Protein AF-A0A4R5B3C7-F1 (afdb_monomer_lite)

Foldseek 3Di:
DDPCPPPPPDQVVLQVVLCVVQPQKRWGADPVVRWIWIDRPPDIDIDNDSVRVSVVSVVVVVVVVVVVVVVVVVVVVVVVPPPPPPPPPPDDDDDDDDDDDDDDDDPPDDDDDDDDDDPDDDDDDDDDPDDD

Radius of gyration: 28.3 Å; chains: 1; bounding box: 86×34×62 Å

Secondary structure (DSSP, 8-state):
--TT-S----HHHHHHHHHHHSTTEEEEE-TTT--EEEEETTEEEEESSHHHHHHHHHHHHHHHHHHHHHHHHHHHHHHTTS--------------------------------------------------

pLDDT: mean 71.9, std 21.06, range [33.03, 97.88]

Sequence (132 aa):
MTPWAAADLDPERVAAGLARRFPGCCVWRGEYTGSWWALARDRLVEAPDPAALGRLLDELTRRDHAGRYSRAALQNRAAGRATPTPPRASRPAVHSRPPARRPPAGVRRLERRPRGGWLRRLLGSFVVVEEL

Organism: NCBI:txid705336

Structure (mmCIF, N/CA/C/O backbone):
data_AF-A0A4R5B3C7-F1
#
_entry.id   AF-A0A4R5B3C7-F1
#
loop_
_atom_site.group_PDB
_atom_site.id
_atom_site.type_symbol
_atom_site.label_atom_id
_atom_site.label_alt_id
_atom_site.label_comp_id
_atom_site.label_asym_id
_atom_site.label_entity_id
_atom_site.label_seq_id
_atom_site.pdbx_PDB_ins_code
_atom_site.Cartn_x
_atom_site.Cartn_y
_atom_site.Cartn_z
_atom_site.occupancy
_atom_site.B_iso_or_equiv
_atom_site.auth_seq_id
_atom_site.auth_comp_id
_atom_site.auth_asym_id
_atom_site.auth_atom_id
_atom_site.pdbx_PDB_model_num
ATOM 1 N N . MET A 1 1 ? 25.463 -14.243 -17.358 1.00 43.09 1 MET A N 1
ATOM 2 C CA . MET A 1 1 ? 24.423 -13.953 -16.346 1.00 43.09 1 MET A CA 1
ATOM 3 C C . MET A 1 1 ? 23.328 -13.166 -17.039 1.00 43.09 1 MET A C 1
ATOM 5 O O . MET A 1 1 ? 23.608 -12.083 -17.529 1.00 43.09 1 MET A O 1
ATOM 9 N N . THR A 1 2 ? 22.141 -13.740 -17.208 1.00 43.16 2 THR A N 1
ATOM 10 C CA . THR A 1 2 ? 21.043 -13.144 -17.984 1.00 43.16 2 THR A CA 1
ATOM 11 C C . THR A 1 2 ? 20.182 -12.232 -17.091 1.00 43.16 2 THR A C 1
ATOM 13 O O . THR A 1 2 ? 19.591 -12.729 -16.136 1.00 43.16 2 THR A O 1
ATOM 16 N N . PRO A 1 3 ? 20.097 -10.913 -17.361 1.00 43.84 3 PRO A N 1
ATOM 17 C CA . PRO A 1 3 ? 19.488 -9.928 -16.453 1.00 43.84 3 PRO A CA 1
ATOM 18 C C . PRO A 1 3 ? 17.948 -9.816 -16.534 1.00 43.84 3 PRO A C 1
ATOM 20 O O . PRO A 1 3 ? 17.380 -8.874 -15.998 1.00 43.84 3 PRO A O 1
ATOM 23 N N . TRP A 1 4 ? 17.248 -10.757 -17.177 1.00 37.22 4 TRP A N 1
ATOM 24 C CA . TRP A 1 4 ? 15.802 -10.672 -17.465 1.00 37.22 4 TRP A CA 1
ATOM 25 C C . TRP A 1 4 ? 14.917 -11.600 -16.611 1.00 37.22 4 TRP A C 1
ATOM 27 O O . TRP A 1 4 ? 13.737 -11.775 -16.896 1.00 37.22 4 TRP A O 1
ATOM 37 N N . ALA A 1 5 ? 15.461 -12.193 -15.544 1.00 43.59 5 ALA A N 1
ATOM 38 C CA . ALA A 1 5 ? 14.711 -13.096 -14.664 1.00 43.59 5 ALA A CA 1
ATOM 39 C C . ALA A 1 5 ? 13.839 -12.384 -13.606 1.00 43.59 5 ALA A C 1
ATOM 41 O O . ALA A 1 5 ? 13.092 -13.046 -12.884 1.00 43.59 5 ALA A O 1
ATOM 42 N N . ALA A 1 6 ? 13.889 -11.052 -13.511 1.00 49.12 6 ALA A N 1
ATOM 43 C CA . ALA A 1 6 ? 12.890 -10.289 -12.771 1.00 49.12 6 ALA A CA 1
ATOM 44 C C . ALA A 1 6 ? 11.656 -10.159 -13.667 1.00 49.12 6 ALA A C 1
ATOM 46 O O . ALA A 1 6 ? 11.517 -9.187 -14.401 1.00 49.12 6 ALA A O 1
ATOM 47 N N . ALA A 1 7 ? 10.832 -11.208 -13.676 1.00 52.06 7 ALA A N 1
ATOM 48 C CA . ALA A 1 7 ? 9.586 -11.262 -14.421 1.00 52.06 7 ALA A CA 1
ATOM 49 C C . ALA A 1 7 ? 8.851 -9.920 -14.328 1.00 52.06 7 ALA A C 1
ATOM 51 O O . ALA A 1 7 ? 8.616 -9.413 -13.228 1.00 52.06 7 ALA A O 1
ATOM 52 N N . ASP A 1 8 ? 8.523 -9.384 -15.500 1.00 61.00 8 ASP A N 1
ATOM 53 C CA . ASP A 1 8 ? 7.706 -8.200 -15.733 1.00 61.00 8 ASP A CA 1
ATOM 54 C C . ASP A 1 8 ? 6.306 -8.468 -15.154 1.00 61.00 8 ASP A C 1
ATOM 56 O O . ASP A 1 8 ? 5.369 -8.909 -15.821 1.00 61.00 8 ASP A O 1
ATOM 60 N N . LEU A 1 9 ? 6.206 -8.385 -13.829 1.00 70.75 9 LEU A N 1
ATOM 61 C CA . LEU A 1 9 ? 4.975 -8.597 -13.098 1.00 70.75 9 LEU A CA 1
ATOM 62 C C . LEU A 1 9 ? 4.084 -7.411 -13.422 1.00 70.75 9 LEU A C 1
ATOM 64 O O . LEU A 1 9 ? 4.335 -6.304 -12.949 1.00 70.75 9 LEU A O 1
ATOM 68 N N . ASP A 1 10 ? 3.053 -7.681 -14.221 1.00 88.94 10 ASP A N 1
ATOM 69 C CA . ASP A 1 10 ? 1.985 -6.740 -14.542 1.00 88.94 10 ASP A CA 1
ATOM 70 C C . ASP A 1 10 ? 1.585 -5.957 -13.273 1.00 88.94 10 ASP A C 1
ATOM 72 O O . ASP A 1 10 ? 1.054 -6.559 -12.322 1.00 88.94 10 ASP A O 1
ATOM 76 N N . PRO A 1 11 ? 1.870 -4.640 -13.221 1.00 90.56 11 PRO A N 1
ATOM 77 C CA . PRO A 1 11 ? 1.625 -3.829 -12.040 1.00 90.56 11 PRO A CA 1
ATOM 78 C C . PRO A 1 11 ? 0.170 -3.900 -11.578 1.00 90.56 11 PRO A C 1
ATOM 80 O O . PRO A 1 11 ? -0.096 -3.939 -10.378 1.00 90.56 11 PRO A O 1
ATOM 83 N N . GLU A 1 12 ? -0.774 -4.023 -12.508 1.00 92.06 12 GLU A N 1
ATOM 84 C CA . GLU A 1 12 ? -2.194 -4.127 -12.182 1.00 92.06 12 GLU A CA 1
ATOM 85 C C . GLU A 1 12 ? -2.516 -5.444 -11.466 1.00 92.06 12 GLU A C 1
ATOM 87 O O . GLU A 1 12 ? -3.286 -5.476 -10.500 1.00 92.06 12 GLU A O 1
ATOM 92 N N . ARG A 1 13 ? -1.874 -6.553 -11.856 1.00 94.12 13 ARG A N 1
ATOM 93 C CA . ARG A 1 13 ? -2.036 -7.843 -11.160 1.00 94.12 13 ARG A CA 1
ATOM 94 C C . ARG A 1 13 ? -1.486 -7.799 -9.746 1.00 94.12 13 ARG A C 1
ATOM 96 O O . ARG A 1 13 ? -2.112 -8.352 -8.834 1.00 94.12 13 ARG A O 1
ATOM 103 N N . VAL A 1 14 ? -0.332 -7.167 -9.562 1.00 94.62 14 VAL A N 1
ATOM 104 C CA . VAL A 1 14 ? 0.300 -7.021 -8.247 1.00 94.62 14 VAL A CA 1
ATOM 105 C C . VAL A 1 14 ? -0.528 -6.096 -7.356 1.00 94.62 14 VAL A C 1
ATOM 107 O O . VAL A 1 14 ? -0.837 -6.469 -6.222 1.00 94.62 14 VAL A O 1
ATOM 110 N N . ALA A 1 15 ? -0.978 -4.954 -7.884 1.00 94.94 15 ALA A N 1
ATOM 111 C CA . ALA A 1 15 ? -1.872 -4.030 -7.194 1.00 94.94 15 ALA A CA 1
ATOM 112 C C . ALA A 1 15 ? -3.165 -4.731 -6.757 1.00 94.94 15 ALA A C 1
ATOM 114 O O . ALA A 1 15 ? -3.545 -4.667 -5.588 1.00 94.94 15 ALA A O 1
ATOM 115 N N . ALA A 1 16 ? -3.796 -5.493 -7.655 1.00 94.00 16 ALA A N 1
ATOM 116 C CA . ALA A 1 16 ? -4.986 -6.275 -7.338 1.00 94.00 16 ALA A CA 1
ATOM 117 C C . ALA A 1 16 ? -4.711 -7.361 -6.281 1.00 94.00 16 ALA A C 1
ATOM 119 O O . ALA A 1 16 ? -5.565 -7.635 -5.437 1.00 94.00 16 ALA A O 1
ATOM 120 N N . GLY A 1 17 ? -3.530 -7.987 -6.301 1.00 95.69 17 GLY A N 1
ATOM 121 C CA . GLY A 1 17 ? -3.094 -8.931 -5.268 1.00 95.69 17 GLY A CA 1
ATOM 122 C C . GLY A 1 17 ? -2.999 -8.287 -3.888 1.00 95.69 17 GLY A C 1
ATOM 123 O O . GLY A 1 17 ? -3.549 -8.817 -2.920 1.00 95.69 17 GLY A O 1
ATOM 124 N N . LEU A 1 18 ? -2.369 -7.116 -3.812 1.00 94.62 18 LEU A N 1
ATOM 125 C CA . LEU A 1 18 ? -2.262 -6.341 -2.580 1.00 94.62 18 LEU A CA 1
ATOM 126 C C . LEU A 1 18 ? -3.631 -5.843 -2.101 1.00 94.62 18 LEU A C 1
ATOM 128 O O . LEU A 1 18 ? -3.960 -6.028 -0.934 1.00 94.62 18 LEU A O 1
ATOM 132 N N . ALA A 1 19 ? -4.474 -5.314 -2.988 1.00 94.38 19 ALA A N 1
ATOM 133 C CA . ALA A 1 19 ? -5.819 -4.854 -2.639 1.00 94.38 19 ALA A CA 1
ATOM 134 C C . ALA A 1 19 ? -6.727 -5.991 -2.128 1.00 94.38 19 ALA A C 1
ATOM 136 O O . ALA A 1 19 ? -7.555 -5.777 -1.243 1.00 94.38 19 ALA A O 1
ATOM 137 N N . ARG A 1 20 ? -6.554 -7.225 -2.632 1.00 95.06 20 ARG A N 1
ATOM 138 C CA . ARG A 1 20 ? -7.241 -8.412 -2.087 1.00 95.06 20 ARG A CA 1
ATOM 139 C C . ARG A 1 20 ? -6.750 -8.774 -0.687 1.00 95.06 20 ARG A C 1
ATOM 141 O O . ARG A 1 20 ? -7.560 -9.161 0.151 1.00 95.06 20 ARG A O 1
ATOM 148 N N . ARG A 1 21 ? -5.441 -8.668 -0.436 1.00 95.25 21 ARG A N 1
ATOM 149 C CA . ARG A 1 21 ? -4.842 -8.948 0.878 1.00 95.25 21 ARG A CA 1
ATOM 150 C C . ARG A 1 21 ? -5.189 -7.880 1.917 1.00 95.25 21 ARG A C 1
ATOM 152 O O . ARG A 1 21 ? -5.360 -8.216 3.085 1.00 95.25 21 ARG A O 1
ATOM 159 N N . PHE A 1 22 ? -5.323 -6.627 1.490 1.00 94.50 22 PHE A N 1
ATOM 160 C CA . PHE A 1 22 ? -5.626 -5.479 2.340 1.00 94.50 22 PHE A CA 1
ATOM 161 C C . PHE A 1 22 ? -6.937 -4.808 1.901 1.00 94.50 22 PHE A C 1
ATOM 163 O O . PHE A 1 22 ? -6.916 -3.787 1.205 1.00 94.50 22 PHE A O 1
ATOM 170 N N . PRO A 1 23 ? -8.100 -5.360 2.298 1.00 91.44 23 PRO A N 1
ATOM 171 C CA . PRO A 1 23 ? -9.393 -4.806 1.924 1.00 91.44 23 PRO A CA 1
ATOM 172 C C . PRO A 1 23 ? -9.545 -3.344 2.355 1.00 91.44 23 PRO A C 1
ATOM 174 O O . PRO A 1 23 ? -9.213 -2.974 3.481 1.00 91.44 23 PRO A O 1
ATOM 177 N N . GLY A 1 24 ? -10.094 -2.516 1.465 1.00 90.25 24 GLY A N 1
ATOM 178 C CA . GLY A 1 24 ? -10.294 -1.085 1.717 1.00 90.25 24 GLY A CA 1
ATOM 179 C C . GLY A 1 24 ? -9.063 -0.214 1.452 1.00 90.25 24 GLY A C 1
ATOM 180 O O . GLY A 1 24 ? -9.111 0.979 1.745 1.00 90.25 24 GLY A O 1
ATOM 181 N N . CYS A 1 25 ? -7.994 -0.787 0.893 1.00 93.75 25 CYS A N 1
ATOM 182 C CA . CYS A 1 25 ? -6.858 -0.034 0.374 1.00 93.75 25 CYS A CA 1
ATOM 183 C C . CYS A 1 25 ? -6.973 0.129 -1.148 1.00 93.75 25 CYS A C 1
ATOM 185 O O . CYS A 1 25 ? -7.330 -0.818 -1.852 1.00 93.75 25 CYS A O 1
ATOM 187 N N . CYS A 1 26 ? -6.622 1.309 -1.656 1.00 95.25 26 CYS A N 1
ATOM 188 C CA . CYS A 1 26 ? -6.375 1.530 -3.081 1.00 95.25 26 CYS A CA 1
ATOM 189 C C . CYS A 1 26 ? -4.870 1.439 -3.319 1.00 95.25 26 CYS A C 1
ATOM 191 O O . CYS A 1 26 ? -4.128 2.142 -2.643 1.00 95.25 26 CYS A O 1
ATOM 193 N N . VAL A 1 27 ? -4.424 0.591 -4.246 1.00 96.62 27 VAL A N 1
ATOM 194 C CA . VAL A 1 27 ? -3.001 0.333 -4.519 1.00 96.62 27 VAL A CA 1
ATOM 195 C C . VAL A 1 27 ? -2.716 0.617 -5.988 1.00 96.62 27 VAL A C 1
ATOM 197 O O . VAL A 1 27 ? -3.518 0.226 -6.833 1.00 96.62 27 VAL A O 1
ATOM 200 N N . TRP A 1 28 ? -1.598 1.275 -6.293 1.00 96.75 28 TRP A N 1
ATOM 201 C CA . TRP A 1 28 ? -1.163 1.545 -7.666 1.00 96.75 28 TRP A CA 1
ATOM 202 C C . TRP A 1 28 ? 0.362 1.680 -7.757 1.00 96.75 28 TRP A C 1
ATOM 204 O O . TRP A 1 28 ? 1.044 1.875 -6.749 1.00 96.75 28 TRP A O 1
ATOM 214 N N . ARG A 1 29 ? 0.898 1.589 -8.978 1.00 96.12 29 ARG A N 1
ATOM 215 C CA . ARG A 1 29 ? 2.295 1.918 -9.284 1.00 96.12 29 ARG A CA 1
ATOM 216 C C . ARG A 1 29 ? 2.346 3.316 -9.897 1.00 96.12 29 ARG A C 1
ATOM 218 O O . ARG A 1 29 ? 1.598 3.607 -10.825 1.00 96.12 29 ARG A O 1
ATOM 225 N N . GLY A 1 30 ? 3.199 4.188 -9.373 1.00 95.31 30 GLY A N 1
ATOM 226 C CA . GLY A 1 30 ? 3.455 5.496 -9.966 1.00 95.31 30 GLY A CA 1
ATOM 227 C C . GLY A 1 30 ? 4.283 5.328 -11.234 1.00 95.31 30 GLY A C 1
ATOM 228 O O . GLY A 1 30 ? 5.412 4.857 -11.162 1.00 95.31 30 GLY A O 1
ATOM 229 N N . GLU A 1 31 ? 3.744 5.707 -12.391 1.00 91.06 31 GLU A N 1
ATOM 230 C CA . GLU A 1 31 ? 4.458 5.566 -13.670 1.00 91.06 31 GLU A CA 1
ATOM 231 C C . GLU A 1 31 ? 5.729 6.422 -13.716 1.00 91.06 31 GLU A C 1
ATOM 233 O O . GLU A 1 31 ? 6.769 5.960 -14.171 1.00 91.06 31 GLU A O 1
ATOM 238 N N . TYR A 1 32 ? 5.656 7.649 -13.188 1.00 91.06 32 TYR A N 1
ATOM 239 C CA . TYR A 1 32 ? 6.782 8.582 -13.178 1.00 91.06 32 TYR A CA 1
ATOM 240 C C . TYR A 1 32 ? 7.820 8.261 -12.095 1.00 91.06 32 TYR A C 1
ATOM 242 O O . TYR A 1 32 ? 9.018 8.337 -12.346 1.00 91.06 32 TYR A O 1
ATOM 250 N N . THR A 1 33 ? 7.378 7.896 -10.886 1.00 92.50 33 THR A N 1
ATOM 251 C CA . THR A 1 33 ? 8.296 7.630 -9.764 1.00 92.50 33 THR A CA 1
ATOM 252 C C . THR A 1 33 ? 8.805 6.192 -9.745 1.00 92.50 33 THR A C 1
ATOM 254 O O . THR A 1 33 ? 9.789 5.891 -9.080 1.00 92.50 33 THR A O 1
ATOM 257 N N . GLY A 1 34 ? 8.123 5.271 -10.428 1.00 92.62 34 GLY A N 1
ATOM 258 C CA . GLY A 1 34 ? 8.376 3.833 -10.349 1.00 92.62 34 GLY A CA 1
ATOM 259 C C . GLY A 1 34 ? 7.936 3.187 -9.029 1.00 92.62 34 GLY A C 1
ATOM 260 O O . GLY A 1 34 ? 7.838 1.958 -8.977 1.00 92.62 34 GLY A O 1
ATOM 261 N N . SER A 1 35 ? 7.636 3.990 -8.004 1.00 95.25 35 SER A N 1
ATOM 262 C CA . SER A 1 35 ? 7.247 3.555 -6.664 1.00 95.25 35 SER A CA 1
ATOM 263 C C . SER A 1 35 ? 5.853 2.939 -6.616 1.00 95.25 35 SER A C 1
ATOM 265 O O . SER A 1 35 ? 4.964 3.230 -7.419 1.00 95.25 35 SER A O 1
ATOM 267 N N . TRP A 1 36 ? 5.644 2.123 -5.595 1.00 97.06 36 TRP A N 1
ATOM 268 C CA . TRP A 1 36 ? 4.359 1.572 -5.208 1.00 97.06 36 TRP A CA 1
ATOM 269 C C . TRP A 1 36 ? 3.691 2.450 -4.169 1.00 97.06 36 TRP A C 1
ATOM 271 O O . TRP A 1 36 ? 4.300 2.824 -3.172 1.00 97.06 36 TRP A O 1
ATOM 281 N N . TRP A 1 37 ? 2.413 2.720 -4.379 1.00 97.88 37 TRP A N 1
ATOM 282 C CA . TRP A 1 37 ? 1.622 3.577 -3.519 1.00 97.88 37 TRP A CA 1
ATOM 283 C C . TRP A 1 37 ? 0.389 2.842 -3.024 1.00 97.88 37 TRP A C 1
ATOM 285 O O . TRP A 1 37 ? -0.214 2.044 -3.749 1.00 97.88 37 TRP A O 1
ATOM 295 N N . ALA A 1 38 ? -0.013 3.139 -1.793 1.00 97.75 38 ALA A N 1
ATOM 296 C CA . ALA A 1 38 ? -1.317 2.746 -1.300 1.00 97.75 38 ALA A CA 1
ATOM 297 C C . ALA A 1 38 ? -1.968 3.844 -0.468 1.00 97.75 38 ALA A C 1
ATOM 299 O O . ALA A 1 38 ? -1.346 4.437 0.411 1.00 97.75 38 ALA A O 1
ATOM 300 N N . LEU A 1 39 ? -3.258 4.050 -0.709 1.00 96.81 39 LEU A N 1
ATOM 301 C CA . LEU A 1 39 ? -4.128 4.813 0.170 1.00 96.81 39 LEU A CA 1
ATOM 302 C C . LEU A 1 39 ? -4.899 3.825 1.044 1.00 96.81 39 LEU A C 1
ATOM 304 O O . LEU A 1 39 ? -5.784 3.112 0.564 1.00 96.81 39 LEU A O 1
ATOM 308 N N . ALA A 1 40 ? -4.551 3.780 2.326 1.00 93.62 40 ALA A N 1
ATOM 309 C CA . ALA A 1 40 ? -5.195 2.956 3.337 1.00 93.62 40 ALA A CA 1
ATOM 310 C C . ALA A 1 40 ? -5.860 3.874 4.366 1.00 93.62 40 ALA A C 1
ATOM 312 O O . ALA A 1 40 ? -5.186 4.494 5.189 1.00 93.62 40 ALA A O 1
ATOM 313 N N . ARG A 1 41 ? -7.197 3.954 4.327 1.00 86.75 41 ARG A N 1
ATOM 314 C CA . ARG A 1 41 ? -7.989 4.912 5.122 1.00 86.75 41 ARG A CA 1
ATOM 315 C C . ARG A 1 41 ? -7.578 6.369 4.868 1.00 86.75 41 ARG A C 1
ATOM 317 O O . ARG A 1 41 ? -7.872 6.902 3.809 1.00 86.75 41 ARG A O 1
ATOM 324 N N . ASP A 1 42 ? -6.941 6.993 5.854 1.00 88.56 42 ASP A N 1
ATOM 325 C CA . ASP A 1 42 ? -6.467 8.373 5.909 1.00 88.56 42 ASP A CA 1
ATOM 326 C C . ASP A 1 42 ? -4.954 8.479 5.665 1.00 88.56 42 ASP A C 1
ATOM 328 O O . ASP A 1 42 ? -4.375 9.547 5.844 1.00 88.56 42 ASP A O 1
ATOM 332 N N . ARG A 1 43 ? -4.290 7.372 5.300 1.00 92.19 43 ARG A N 1
ATOM 333 C CA . ARG A 1 43 ? -2.833 7.312 5.159 1.00 92.19 43 ARG A CA 1
ATOM 334 C C . ARG A 1 43 ? -2.426 6.928 3.750 1.00 92.19 43 ARG A C 1
ATOM 336 O O . ARG A 1 43 ? -2.812 5.873 3.248 1.00 92.19 43 ARG A O 1
ATOM 343 N N . LEU A 1 44 ? -1.616 7.793 3.152 1.00 96.44 44 LEU A N 1
ATOM 344 C CA . LEU A 1 44 ? -0.878 7.519 1.932 1.00 96.44 44 LEU A CA 1
ATOM 345 C C . LEU A 1 44 ? 0.486 6.946 2.314 1.00 96.44 44 LEU A C 1
ATOM 347 O O . LEU A 1 44 ? 1.190 7.529 3.138 1.00 96.44 44 LEU A O 1
ATOM 351 N N . VAL A 1 45 ? 0.835 5.801 1.741 1.00 96.44 45 VAL A N 1
ATOM 352 C CA . VAL A 1 45 ? 2.143 5.169 1.918 1.00 96.44 45 VAL A CA 1
ATOM 353 C C . VAL A 1 45 ? 2.789 4.926 0.566 1.00 96.44 45 VAL A C 1
ATOM 355 O O . VAL A 1 45 ? 2.114 4.529 -0.384 1.00 96.44 45 VAL A O 1
ATOM 358 N N . GLU A 1 46 ? 4.094 5.152 0.511 1.00 97.25 46 GLU A N 1
ATOM 359 C CA . GLU A 1 46 ? 4.953 4.900 -0.641 1.00 97.25 46 GLU A CA 1
ATOM 360 C C . GLU A 1 46 ? 5.979 3.822 -0.283 1.00 97.25 46 GLU A C 1
ATOM 362 O O . GLU A 1 46 ? 6.451 3.751 0.854 1.00 97.25 46 GLU A O 1
ATOM 367 N N . ALA A 1 47 ? 6.331 2.976 -1.246 1.00 96.88 47 ALA A N 1
ATOM 368 C CA . ALA A 1 47 ? 7.403 2.004 -1.118 1.00 96.88 47 ALA A CA 1
ATOM 369 C C . ALA A 1 47 ? 8.095 1.757 -2.469 1.00 96.88 47 ALA A C 1
ATOM 371 O O . ALA A 1 47 ? 7.449 1.847 -3.513 1.00 96.88 47 ALA A O 1
ATOM 372 N N . PRO A 1 48 ? 9.382 1.373 -2.479 1.00 94.25 48 PRO A N 1
ATOM 373 C CA . PRO A 1 48 ? 10.104 1.096 -3.722 1.00 94.25 48 PRO A CA 1
ATOM 374 C C . PRO A 1 48 ? 9.628 -0.187 -4.423 1.00 94.25 48 PRO A C 1
ATOM 376 O O . PRO A 1 48 ? 9.780 -0.329 -5.633 1.00 94.25 48 PRO A O 1
ATOM 379 N N . ASP A 1 49 ? 9.034 -1.126 -3.683 1.00 93.62 49 ASP A N 1
ATOM 380 C CA . ASP A 1 49 ? 8.608 -2.421 -4.204 1.00 93.62 49 ASP A CA 1
ATOM 381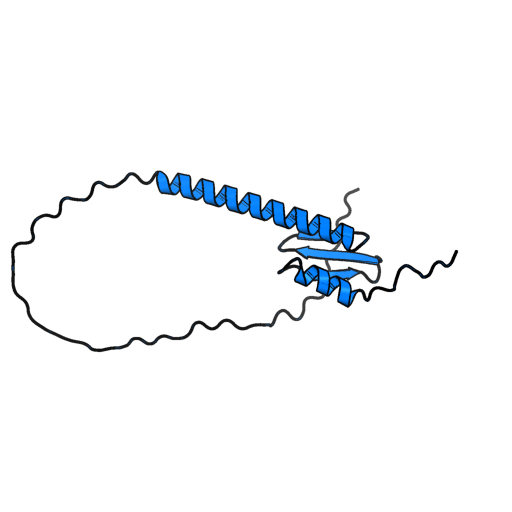 C C . ASP A 1 49 ? 7.319 -2.934 -3.520 1.00 93.62 49 ASP A C 1
ATOM 383 O O . ASP A 1 49 ? 6.953 -2.473 -2.428 1.00 93.62 49 ASP A O 1
ATOM 387 N N . PRO A 1 50 ? 6.614 -3.911 -4.127 1.00 94.12 50 PRO A N 1
ATOM 388 C CA . PRO A 1 50 ? 5.349 -4.422 -3.598 1.00 94.12 50 PRO A CA 1
ATOM 389 C C . PRO A 1 50 ? 5.467 -5.091 -2.225 1.00 94.12 50 PRO A C 1
ATOM 391 O O . PRO A 1 50 ? 4.513 -5.078 -1.442 1.00 94.12 50 PRO A O 1
ATOM 394 N N . ALA A 1 51 ? 6.607 -5.720 -1.928 1.00 95.00 51 ALA A N 1
ATOM 395 C CA . ALA A 1 51 ? 6.807 -6.432 -0.672 1.00 95.00 51 ALA A CA 1
ATOM 396 C C . ALA A 1 51 ? 7.024 -5.443 0.478 1.00 95.00 51 ALA A C 1
ATOM 398 O O . ALA A 1 51 ? 6.443 -5.620 1.553 1.00 95.00 51 ALA A O 1
ATOM 399 N N . ALA A 1 52 ? 7.797 -4.382 0.244 1.00 96.31 52 ALA A N 1
ATOM 400 C CA . ALA A 1 52 ? 7.940 -3.263 1.166 1.00 96.31 52 ALA A CA 1
ATOM 401 C C . ALA A 1 52 ? 6.584 -2.591 1.436 1.00 96.31 52 ALA A C 1
ATOM 403 O O . ALA A 1 52 ? 6.218 -2.413 2.601 1.00 96.31 52 ALA A O 1
ATOM 404 N N . LEU A 1 53 ? 5.783 -2.337 0.391 1.00 97.00 53 LEU A N 1
ATOM 405 C CA . LEU A 1 53 ? 4.432 -1.790 0.552 1.00 97.00 53 LEU A CA 1
ATOM 406 C C . LEU A 1 53 ? 3.545 -2.702 1.414 1.00 97.00 53 LEU A C 1
ATOM 408 O O . LEU A 1 53 ? 2.866 -2.237 2.328 1.00 97.00 53 LEU A O 1
ATOM 412 N N . GLY A 1 54 ? 3.588 -4.016 1.171 1.00 96.44 54 GLY A N 1
ATOM 413 C CA . GLY A 1 54 ? 2.842 -4.999 1.958 1.00 96.44 54 GLY A CA 1
ATOM 414 C C . GLY A 1 54 ? 3.192 -4.972 3.450 1.00 96.44 54 GLY A C 1
ATOM 415 O O . GLY A 1 54 ? 2.295 -5.048 4.288 1.00 96.44 54 GLY A O 1
ATOM 416 N N . ARG A 1 55 ? 4.474 -4.802 3.800 1.00 97.25 55 ARG A N 1
ATOM 417 C CA . ARG A 1 55 ? 4.912 -4.691 5.205 1.00 97.25 55 ARG A CA 1
ATOM 418 C C . ARG A 1 55 ? 4.374 -3.427 5.877 1.00 97.25 55 ARG A C 1
ATOM 420 O O . ARG A 1 55 ? 3.917 -3.504 7.018 1.00 97.25 55 ARG A O 1
ATOM 427 N N . LEU A 1 56 ? 4.393 -2.293 5.173 1.00 96.25 56 LEU A N 1
ATOM 428 C CA . LEU A 1 56 ? 3.836 -1.032 5.676 1.00 96.25 56 LEU A CA 1
ATOM 429 C C . LEU A 1 56 ? 2.321 -1.148 5.911 1.00 96.25 56 LEU A C 1
ATOM 431 O O . LEU A 1 56 ? 1.817 -0.730 6.955 1.00 96.25 56 LEU A O 1
ATOM 435 N N . LEU A 1 57 ? 1.595 -1.785 4.988 1.00 95.44 57 LEU A N 1
ATOM 436 C CA . LEU A 1 57 ? 0.155 -2.030 5.122 1.00 95.44 57 LEU A CA 1
ATOM 437 C C . LEU A 1 57 ? -0.182 -2.996 6.271 1.00 95.44 57 LEU A C 1
ATOM 439 O O . LEU A 1 57 ? -1.141 -2.756 7.013 1.00 95.44 57 LEU A O 1
ATOM 443 N N . ASP A 1 58 ? 0.611 -4.054 6.471 1.00 95.50 58 ASP A N 1
ATOM 444 C CA . ASP A 1 58 ? 0.473 -4.948 7.631 1.00 95.50 58 ASP A CA 1
ATOM 445 C C . ASP A 1 58 ? 0.645 -4.166 8.943 1.00 95.50 58 ASP A C 1
ATOM 447 O O . ASP A 1 58 ? -0.130 -4.332 9.889 1.00 95.50 58 ASP A O 1
ATOM 451 N N . GLU A 1 59 ? 1.648 -3.289 9.014 1.00 94.19 59 GLU A N 1
ATOM 452 C CA . GLU A 1 59 ? 1.901 -2.483 10.203 1.00 94.19 59 GLU A CA 1
ATOM 453 C C . GLU A 1 59 ? 0.759 -1.506 10.502 1.00 94.19 59 GLU A C 1
ATOM 455 O O . GLU A 1 59 ? 0.284 -1.450 11.642 1.00 94.19 59 GLU A O 1
ATOM 460 N N . LEU A 1 60 ? 0.266 -0.794 9.486 1.00 92.25 60 LEU A N 1
ATOM 461 C CA . LEU A 1 60 ? -0.899 0.084 9.618 1.00 92.25 60 LEU A CA 1
ATOM 462 C C . LEU A 1 60 ? -2.132 -0.681 10.108 1.00 92.25 60 LEU A C 1
ATOM 464 O O . LEU A 1 60 ? -2.842 -0.219 11.006 1.00 92.25 60 LEU A O 1
ATOM 468 N N . THR A 1 61 ? -2.358 -1.878 9.564 1.00 90.94 61 THR A N 1
ATOM 469 C CA . THR A 1 61 ? -3.477 -2.734 9.964 1.00 90.94 61 THR A CA 1
ATOM 470 C C . THR A 1 61 ? -3.367 -3.120 11.439 1.00 90.94 61 THR A C 1
ATOM 472 O O . THR A 1 61 ? -4.331 -2.944 12.190 1.00 90.94 61 THR A O 1
ATOM 475 N N . ARG A 1 62 ? -2.185 -3.561 11.896 1.00 89.69 62 ARG A N 1
ATOM 476 C CA . ARG A 1 62 ? -1.942 -3.908 13.309 1.00 89.69 62 ARG A CA 1
ATOM 477 C C . ARG A 1 62 ? -2.181 -2.728 14.251 1.00 89.69 62 ARG A C 1
ATOM 479 O O . ARG A 1 62 ? -2.842 -2.898 15.277 1.00 89.69 62 ARG A O 1
ATOM 486 N N . ARG A 1 63 ? -1.679 -1.537 13.905 1.00 86.81 63 ARG A N 1
ATOM 487 C CA . ARG A 1 63 ? -1.827 -0.323 14.729 1.00 86.81 63 ARG A CA 1
ATOM 488 C C . ARG A 1 63 ? -3.294 0.073 14.902 1.00 86.81 63 ARG A C 1
ATOM 490 O O . ARG A 1 63 ? -3.714 0.385 16.015 1.00 86.81 63 ARG A O 1
ATOM 497 N N . ASP A 1 64 ? -4.094 -0.003 13.841 1.00 86.06 64 ASP A N 1
ATOM 498 C CA . ASP A 1 64 ? -5.532 0.272 13.943 1.00 86.06 64 ASP A CA 1
ATOM 499 C C . ASP A 1 64 ? -6.262 -0.746 14.823 1.00 86.06 64 ASP A C 1
ATOM 501 O O . ASP A 1 64 ? -7.104 -0.365 15.638 1.00 86.06 64 ASP A O 1
ATOM 505 N N . HIS A 1 65 ? -5.930 -2.032 14.697 1.00 84.44 65 HIS A N 1
ATOM 506 C CA . HIS A 1 65 ? -6.561 -3.060 15.521 1.00 84.44 65 HIS A CA 1
ATOM 507 C C . HIS A 1 65 ? -6.257 -2.804 17.001 1.00 84.44 65 HIS A C 1
ATOM 509 O O . HIS A 1 65 ? -7.181 -2.779 17.815 1.00 84.44 65 HIS A O 1
ATOM 515 N N . ALA A 1 66 ? -5.000 -2.502 17.341 1.00 83.44 66 ALA A N 1
ATOM 516 C CA . ALA A 1 66 ? -4.609 -2.145 18.702 1.00 83.44 66 ALA A CA 1
ATOM 517 C C . ALA A 1 66 ? -5.375 -0.916 19.232 1.00 83.44 66 ALA A C 1
ATOM 519 O O . ALA A 1 66 ? -5.924 -0.960 20.333 1.00 83.44 66 ALA A O 1
ATOM 520 N N . GLY A 1 67 ? -5.493 0.156 18.438 1.00 82.00 67 GLY A N 1
ATOM 521 C CA . GLY A 1 67 ? -6.242 1.356 18.828 1.00 82.00 67 GLY A CA 1
ATOM 522 C C . GLY A 1 67 ? -7.730 1.086 19.088 1.00 82.00 67 GLY A C 1
ATOM 523 O O . GLY A 1 67 ? -8.304 1.597 20.056 1.00 82.00 67 GLY A O 1
ATOM 524 N N . ARG A 1 68 ? -8.358 0.233 18.268 1.00 79.94 68 ARG A N 1
ATOM 525 C CA . ARG A 1 68 ? -9.764 -0.173 18.431 1.00 79.94 68 ARG A CA 1
ATOM 526 C C . ARG A 1 68 ? -9.989 -0.989 19.700 1.00 79.94 68 ARG A C 1
ATOM 528 O O . ARG A 1 68 ? -10.937 -0.696 20.430 1.00 79.94 68 ARG A O 1
ATOM 535 N N . TYR A 1 69 ? -9.115 -1.954 19.994 1.00 76.88 69 TYR A N 1
ATOM 536 C CA . TYR A 1 69 ? -9.202 -2.747 21.225 1.00 76.88 69 TYR A CA 1
ATOM 537 C C . TYR A 1 69 ? -9.046 -1.875 22.471 1.00 76.88 69 TYR A C 1
ATOM 539 O O . TYR A 1 69 ? -9.860 -1.975 23.389 1.00 76.88 69 TYR A O 1
ATOM 547 N N . SER A 1 70 ? -8.078 -0.956 22.477 1.00 79.00 70 SER A N 1
ATOM 548 C CA . SER A 1 70 ? -7.879 -0.020 23.590 1.00 79.00 70 SER A CA 1
ATOM 549 C C . SER A 1 70 ? -9.111 0.856 23.829 1.00 79.00 70 SER A C 1
ATOM 551 O O . SER A 1 70 ? -9.555 1.021 24.968 1.00 79.00 70 SER A O 1
ATOM 553 N N . ARG A 1 71 ? -9.735 1.369 22.760 1.00 76.62 71 ARG A N 1
ATOM 554 C CA . ARG A 1 71 ? -10.950 2.189 22.876 1.00 76.62 71 ARG A CA 1
ATOM 555 C C . ARG A 1 71 ? -12.148 1.389 23.381 1.00 76.62 71 ARG A C 1
ATOM 557 O O . ARG A 1 71 ? -12.935 1.915 24.166 1.00 76.62 71 ARG A O 1
ATOM 564 N N . ALA A 1 72 ? -12.312 0.149 22.925 1.00 77.25 72 ALA A N 1
ATOM 565 C CA . ALA A 1 72 ? -13.379 -0.734 23.389 1.00 77.25 72 ALA A CA 1
ATOM 566 C C . ALA A 1 72 ? -13.194 -1.103 24.871 1.00 77.25 72 ALA A C 1
ATOM 568 O O . ALA A 1 72 ? -14.148 -1.054 25.642 1.00 77.25 72 ALA A O 1
ATOM 569 N N . ALA A 1 73 ? -11.959 -1.383 25.298 1.00 78.00 73 ALA A N 1
ATOM 570 C CA . ALA A 1 73 ? -11.645 -1.682 26.693 1.00 78.00 73 ALA A CA 1
ATOM 571 C C . ALA A 1 73 ? -11.956 -0.501 27.631 1.00 78.00 73 ALA A C 1
ATOM 573 O O . ALA A 1 73 ? -12.543 -0.695 28.698 1.00 78.00 73 ALA A O 1
ATOM 574 N N . LEU A 1 74 ? -11.624 0.730 27.223 1.00 79.38 74 LEU A N 1
ATOM 575 C CA . LEU A 1 74 ? -11.969 1.938 27.981 1.00 79.38 74 LEU A CA 1
ATOM 576 C C . LEU A 1 74 ? -13.486 2.160 28.063 1.00 79.38 74 LEU A C 1
ATOM 578 O O . LEU A 1 74 ? -13.999 2.454 29.142 1.00 79.38 74 LEU A O 1
ATOM 582 N N . GLN A 1 75 ? -14.213 1.965 26.958 1.00 78.38 75 GLN A N 1
ATOM 583 C CA . GLN A 1 75 ? -15.679 2.062 26.943 1.00 78.38 75 GLN A CA 1
ATOM 584 C C . GLN A 1 75 ? -16.332 1.024 27.863 1.00 78.38 75 GLN A C 1
ATOM 586 O O . GLN A 1 75 ? -17.216 1.372 28.641 1.00 78.38 75 GLN A O 1
ATOM 591 N N . ASN A 1 76 ? -15.855 -0.222 27.846 1.00 78.00 76 ASN A N 1
ATOM 592 C CA . ASN A 1 76 ? -16.376 -1.278 28.715 1.00 78.00 76 ASN A CA 1
ATOM 593 C C . ASN A 1 76 ? -16.122 -0.986 30.200 1.00 78.00 76 ASN A C 1
ATOM 595 O O . ASN A 1 76 ? -16.989 -1.253 31.029 1.00 78.00 76 ASN A O 1
ATOM 599 N N . ARG A 1 77 ? -14.977 -0.384 30.555 1.00 71.62 77 ARG A N 1
ATOM 600 C CA . ARG A 1 77 ? -14.720 0.070 31.934 1.00 71.62 77 ARG A CA 1
ATOM 601 C C . ARG A 1 77 ? -15.640 1.211 32.361 1.00 71.62 77 ARG A C 1
ATOM 603 O O . ARG A 1 77 ? -16.098 1.211 33.499 1.00 71.62 77 ARG A O 1
ATOM 610 N N . ALA A 1 78 ? -15.915 2.165 31.474 1.00 71.62 78 ALA A N 1
ATOM 611 C CA . ALA A 1 78 ? -16.852 3.248 31.764 1.00 71.62 78 ALA A CA 1
ATOM 612 C C . ALA A 1 78 ? -18.289 2.720 31.933 1.00 71.62 78 ALA A C 1
ATOM 614 O O . ALA A 1 78 ? -18.968 3.095 32.885 1.00 71.62 78 ALA A O 1
ATOM 615 N N . ALA A 1 79 ? -18.722 1.794 31.071 1.00 68.25 79 ALA A N 1
ATOM 616 C CA . ALA A 1 79 ? -20.045 1.175 31.140 1.00 68.25 79 ALA A CA 1
ATOM 617 C C . ALA A 1 79 ? -20.215 0.257 32.365 1.00 68.25 79 ALA A C 1
ATOM 619 O O . ALA A 1 79 ? -21.261 0.280 33.007 1.00 68.25 79 ALA A O 1
ATOM 620 N N . GLY A 1 80 ? -19.178 -0.496 32.750 1.00 62.38 80 GLY A N 1
ATOM 621 C CA . GLY A 1 80 ? -19.178 -1.334 33.957 1.00 62.38 80 GLY A CA 1
ATOM 622 C C . GLY A 1 80 ? -19.170 -0.551 35.276 1.00 62.38 80 GLY A C 1
ATOM 623 O O . GLY A 1 80 ? -19.341 -1.143 36.337 1.00 62.38 80 GLY A O 1
ATOM 624 N N . ARG A 1 81 ? -18.990 0.777 35.221 1.00 57.94 81 ARG A N 1
ATOM 625 C CA . ARG A 1 81 ? -19.126 1.688 36.367 1.00 57.94 81 ARG A CA 1
ATOM 626 C C . ARG A 1 81 ? -20.517 2.321 36.469 1.00 57.94 81 ARG A C 1
ATOM 628 O O . ARG A 1 81 ? -20.724 3.175 37.326 1.00 57.94 81 ARG A O 1
ATOM 635 N N . ALA A 1 82 ? -21.467 1.921 35.623 1.00 57.84 82 ALA A N 1
ATOM 636 C CA . ALA A 1 82 ? -22.872 2.167 35.898 1.00 57.84 82 ALA A CA 1
ATOM 637 C C . ALA A 1 82 ? -23.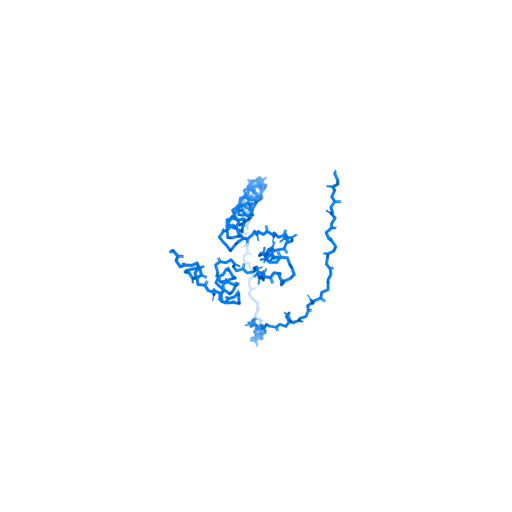262 1.284 37.089 1.00 57.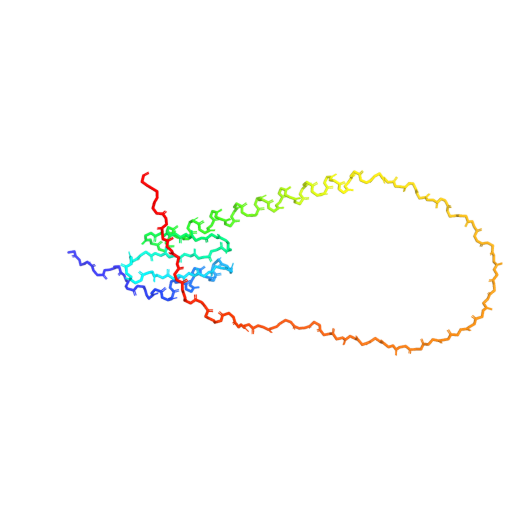84 82 ALA A C 1
ATOM 639 O O . ALA A 1 82 ? -23.338 0.061 36.981 1.00 57.84 82 ALA A O 1
ATOM 640 N N . THR A 1 83 ? -23.429 1.912 38.248 1.00 63.09 83 THR A N 1
ATOM 641 C CA . THR A 1 83 ? -23.897 1.296 39.488 1.00 63.09 83 THR A CA 1
ATOM 642 C C . THR A 1 83 ? -25.088 0.385 39.178 1.00 63.09 83 THR A C 1
ATOM 644 O O . THR A 1 83 ? -26.025 0.853 38.520 1.00 63.09 83 THR A O 1
ATOM 647 N N . PRO A 1 84 ? -25.104 -0.887 39.623 1.00 58.47 84 PRO A N 1
ATOM 648 C CA . PRO A 1 84 ? -26.302 -1.700 39.507 1.00 58.47 84 PRO A CA 1
ATOM 649 C C . PRO A 1 84 ? -27.395 -0.968 40.280 1.00 58.47 84 PRO A C 1
ATOM 651 O O . PRO A 1 84 ? -27.345 -0.847 41.503 1.00 58.47 84 PRO A O 1
ATOM 654 N N . THR A 1 85 ? -28.349 -0.395 39.550 1.00 61.69 85 THR A N 1
ATOM 655 C CA . THR A 1 85 ? -29.551 0.147 40.170 1.00 61.69 85 THR A CA 1
ATOM 656 C C . THR A 1 85 ? -30.227 -1.057 40.819 1.00 61.69 85 THR A C 1
ATOM 658 O O . THR A 1 85 ? -30.489 -2.030 40.104 1.00 61.69 85 THR A O 1
ATOM 661 N N . PRO A 1 86 ? -30.441 -1.074 42.146 1.00 65.44 86 PRO A N 1
ATOM 662 C CA . PRO A 1 86 ? -31.089 -2.211 42.778 1.00 65.44 86 PRO A CA 1
ATOM 663 C C . PRO A 1 86 ? -32.445 -2.435 42.095 1.00 65.44 86 PRO A C 1
ATOM 665 O O . PRO A 1 86 ? -33.127 -1.451 41.777 1.00 65.44 86 PRO A O 1
ATOM 668 N N . PRO A 1 87 ? -32.841 -3.693 41.825 1.00 62.09 87 PRO A N 1
ATOM 669 C CA . PRO A 1 87 ? -34.139 -3.973 41.240 1.00 62.09 87 PRO A CA 1
ATOM 670 C C . PRO A 1 87 ? -35.199 -3.387 42.169 1.00 62.09 87 PRO A C 1
ATOM 672 O O . PRO A 1 87 ? -35.366 -3.812 43.312 1.00 62.09 87 PRO A O 1
ATOM 675 N N . ARG A 1 88 ? -35.876 -2.345 41.681 1.00 56.84 88 ARG A N 1
ATOM 676 C CA . ARG A 1 88 ? -37.002 -1.711 42.357 1.00 56.84 88 ARG A CA 1
ATOM 677 C C . ARG A 1 88 ? -38.026 -2.808 42.619 1.00 56.84 88 ARG A C 1
ATOM 679 O O . ARG A 1 88 ? -38.604 -3.332 41.669 1.00 56.84 88 ARG A O 1
ATOM 686 N N . ALA A 1 89 ? -38.191 -3.168 43.892 1.00 58.06 89 ALA A N 1
ATOM 687 C CA . ALA A 1 89 ? -39.117 -4.194 44.341 1.00 58.06 89 ALA A CA 1
ATOM 688 C C . ALA A 1 89 ? -40.469 -4.008 43.644 1.00 58.06 89 ALA A C 1
ATOM 690 O O . ALA A 1 89 ? -41.098 -2.948 43.734 1.00 58.06 89 ALA A O 1
ATOM 691 N N . SER A 1 90 ? -40.871 -5.028 42.889 1.00 57.53 90 SER A N 1
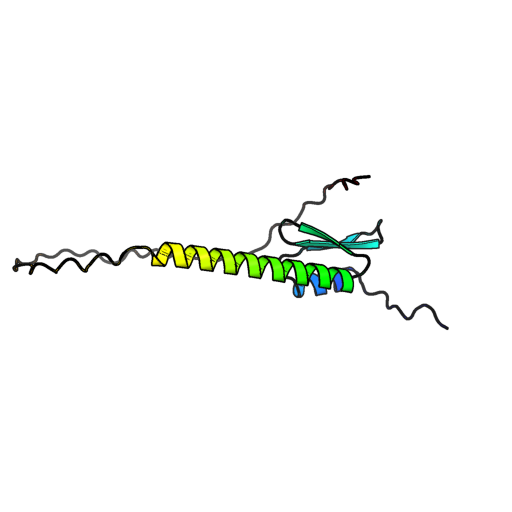ATOM 692 C CA . SER A 1 90 ? -42.148 -5.077 42.196 1.00 57.53 90 SER A CA 1
ATOM 693 C C . SER A 1 90 ? -43.260 -5.047 43.239 1.00 57.53 90 SER A C 1
ATOM 695 O O . SER A 1 90 ? -43.541 -6.032 43.914 1.00 57.53 90 SER A O 1
ATOM 697 N N . ARG A 1 91 ? -43.868 -3.874 43.401 1.00 55.72 91 ARG A N 1
ATOM 698 C CA . ARG A 1 91 ? -45.089 -3.682 44.180 1.00 55.72 91 ARG A CA 1
ATOM 699 C C . ARG A 1 91 ? -46.188 -4.565 43.561 1.00 55.72 91 ARG A C 1
ATOM 701 O O . ARG A 1 91 ? -46.369 -4.486 42.344 1.00 55.72 91 ARG A O 1
ATOM 708 N N . PRO A 1 92 ? -46.907 -5.397 44.334 1.00 48.88 92 PRO A N 1
ATOM 709 C CA . PRO A 1 92 ? -47.941 -6.257 43.775 1.00 48.88 92 PRO A CA 1
ATOM 710 C C . PRO A 1 92 ? -49.080 -5.392 43.225 1.00 48.88 92 PRO A C 1
ATOM 712 O O . PRO A 1 92 ? -49.691 -4.602 43.949 1.00 48.88 92 PRO A O 1
ATOM 715 N N . ALA A 1 93 ? -49.328 -5.513 41.921 1.00 55.94 93 ALA A N 1
ATOM 716 C CA . ALA A 1 93 ? -50.462 -4.896 41.256 1.00 55.94 93 ALA A CA 1
ATOM 717 C C . ALA A 1 93 ? -51.718 -5.714 41.578 1.00 55.94 93 ALA A C 1
ATOM 719 O O . ALA A 1 93 ? -51.874 -6.850 41.135 1.00 55.94 93 ALA A O 1
ATOM 720 N N . VAL A 1 94 ? -52.593 -5.121 42.385 1.00 54.25 94 VAL A N 1
ATOM 721 C CA . VAL A 1 94 ? -53.942 -5.616 42.658 1.00 54.25 94 VAL A CA 1
ATOM 722 C C . VAL A 1 94 ? -54.745 -5.628 41.354 1.00 54.25 94 VAL A C 1
ATOM 724 O O . VAL A 1 94 ? -54.681 -4.694 40.555 1.00 54.25 94 VAL A O 1
ATOM 727 N N . HIS A 1 95 ? -55.483 -6.716 41.146 1.00 55.84 95 HIS A N 1
ATOM 728 C CA . HIS A 1 95 ? -56.338 -6.980 39.995 1.00 55.84 95 HIS A CA 1
ATOM 729 C C . HIS A 1 95 ? -57.301 -5.839 39.651 1.00 55.84 95 HIS A C 1
ATOM 731 O O . HIS A 1 95 ? -58.014 -5.346 40.522 1.00 55.84 95 HIS A O 1
ATOM 737 N N . SER A 1 96 ? -57.434 -5.539 38.354 1.00 50.03 96 SER A N 1
ATOM 738 C CA . SER A 1 96 ? -58.682 -5.062 37.741 1.00 50.03 96 SER A CA 1
ATOM 739 C C . SER A 1 96 ? -58.667 -5.272 36.217 1.00 50.03 96 SER A C 1
ATOM 741 O O . SER A 1 96 ? -58.031 -4.524 35.491 1.00 50.03 96 SER A O 1
ATOM 743 N N . ARG A 1 97 ? -59.366 -6.335 35.790 1.00 48.59 97 ARG A N 1
ATOM 744 C CA . ARG A 1 97 ? -60.344 -6.437 34.679 1.00 48.59 97 ARG A CA 1
ATOM 745 C C . ARG A 1 97 ? -59.992 -5.914 33.255 1.00 48.59 97 ARG A C 1
ATOM 747 O O . ARG A 1 97 ? -59.573 -4.774 33.103 1.00 48.59 97 ARG A O 1
ATOM 754 N N . PRO A 1 98 ? -60.279 -6.689 32.180 1.00 58.28 98 PRO A N 1
ATOM 755 C CA . PRO A 1 98 ? -60.041 -6.274 30.793 1.00 58.28 98 PRO A CA 1
ATOM 756 C C . PRO A 1 98 ? -61.204 -5.434 30.230 1.00 58.28 98 PRO A C 1
ATOM 758 O O . PRO A 1 98 ? -62.345 -5.571 30.685 1.00 58.28 98 PRO A O 1
ATOM 761 N N . PRO A 1 99 ? -60.952 -4.643 29.171 1.00 54.97 99 PRO A N 1
ATOM 762 C CA . PRO A 1 99 ? -61.622 -4.984 27.918 1.00 54.97 99 PRO A CA 1
ATOM 763 C C . PRO A 1 99 ? -60.751 -4.858 26.656 1.00 54.97 99 PRO A C 1
ATOM 765 O O . PRO A 1 99 ? -59.734 -4.172 26.594 1.00 54.97 99 PRO A O 1
ATOM 768 N N . ALA A 1 100 ? -61.215 -5.581 25.642 1.00 53.56 100 ALA A N 1
ATOM 769 C CA . ALA A 1 100 ? -60.672 -5.743 24.304 1.00 53.56 100 ALA A CA 1
ATOM 770 C C . ALA A 1 100 ? -60.469 -4.436 23.517 1.00 53.56 100 ALA A C 1
ATOM 772 O O . ALA A 1 100 ? -61.293 -3.529 23.606 1.00 53.56 100 ALA A O 1
ATOM 773 N N . ARG A 1 101 ? -59.483 -4.436 22.604 1.00 50.72 101 ARG A N 1
ATOM 774 C CA . ARG A 1 101 ? -59.668 -4.106 21.172 1.00 50.72 101 ARG A CA 1
ATOM 775 C C . ARG A 1 101 ? -58.387 -4.382 20.365 1.00 50.72 101 ARG A C 1
ATOM 777 O O . ARG A 1 101 ? -57.298 -3.957 20.729 1.00 50.72 101 ARG A O 1
ATOM 784 N N . ARG A 1 102 ? -58.556 -5.135 19.270 1.00 56.41 102 ARG A N 1
ATOM 785 C CA . ARG A 1 102 ? -57.564 -5.442 18.218 1.00 56.41 102 ARG A CA 1
ATOM 786 C C . ARG A 1 102 ? -57.029 -4.166 17.549 1.00 56.41 102 ARG A C 1
ATOM 788 O O . ARG A 1 102 ? -57.777 -3.200 17.422 1.00 56.41 102 ARG A O 1
ATOM 795 N N . PRO A 1 103 ? -55.809 -4.226 16.992 1.00 55.75 103 PRO A N 1
ATOM 796 C CA . PRO A 1 103 ? -55.707 -4.200 15.523 1.00 55.75 103 PRO A CA 1
ATOM 797 C C . PRO A 1 103 ? -54.744 -5.272 14.959 1.00 55.75 103 PRO A C 1
ATOM 799 O O . PRO A 1 103 ? -53.735 -5.578 15.596 1.00 55.75 103 PRO A O 1
ATOM 802 N N . PRO A 1 104 ? -55.003 -5.855 13.770 1.00 51.38 104 PRO A N 1
ATOM 803 C CA . PRO A 1 104 ? -54.025 -6.694 13.090 1.00 51.38 104 PRO A CA 1
ATOM 804 C C . PRO A 1 104 ? -53.080 -5.887 12.182 1.00 51.38 104 PRO A C 1
ATOM 806 O O . PRO A 1 104 ? -53.502 -5.029 11.415 1.00 51.38 104 PRO A O 1
ATOM 809 N N . ALA A 1 105 ? -51.804 -6.270 12.266 1.00 54.59 105 ALA A N 1
ATOM 810 C CA . ALA A 1 105 ? -50.824 -6.395 11.185 1.00 54.59 105 ALA A CA 1
ATOM 811 C C . ALA A 1 105 ? -50.589 -5.198 10.238 1.00 54.59 105 ALA A C 1
ATOM 813 O O . ALA A 1 105 ? -51.264 -5.020 9.230 1.00 54.59 105 ALA A O 1
ATOM 814 N N . GLY A 1 106 ? -49.484 -4.487 10.478 1.00 46.19 106 GLY A N 1
ATOM 815 C CA . GLY A 1 106 ? -48.900 -3.529 9.539 1.00 46.19 106 GLY A CA 1
ATOM 816 C C . GLY A 1 106 ? -47.373 -3.533 9.585 1.00 46.19 106 GLY A C 1
ATOM 817 O O . GLY A 1 106 ? -46.757 -2.489 9.758 1.00 46.19 106 GLY A O 1
ATOM 818 N N . VAL A 1 107 ? -46.740 -4.706 9.480 1.00 48.72 107 VAL A N 1
ATOM 819 C CA . VAL A 1 107 ? -45.273 -4.824 9.438 1.00 48.72 107 VAL A CA 1
ATOM 820 C C . VAL A 1 107 ? -44.800 -4.596 8.001 1.00 48.72 107 VAL A C 1
ATOM 822 O O . VAL A 1 107 ? -44.571 -5.541 7.249 1.00 48.72 107 VAL A O 1
ATOM 825 N N . ARG A 1 108 ? -44.645 -3.334 7.586 1.00 47.84 108 ARG A N 1
ATOM 826 C CA . ARG A 1 108 ? -43.876 -3.025 6.371 1.00 47.84 108 ARG A CA 1
ATOM 827 C C . ARG A 1 108 ? -42.386 -3.059 6.694 1.00 47.84 108 ARG A C 1
ATOM 829 O O . ARG A 1 108 ? -41.750 -2.059 7.000 1.00 47.84 108 ARG A O 1
ATOM 836 N N . ARG A 1 109 ? -41.851 -4.275 6.608 1.00 49.06 109 ARG A N 1
ATOM 837 C CA . ARG A 1 109 ? -40.442 -4.567 6.352 1.00 49.06 109 ARG A CA 1
ATOM 838 C C . ARG A 1 109 ? -40.085 -3.982 4.976 1.00 49.06 109 ARG A C 1
ATOM 840 O O . ARG A 1 109 ? -40.432 -4.576 3.965 1.00 49.06 109 ARG A O 1
ATOM 847 N N . LEU A 1 110 ? -39.396 -2.844 4.947 1.00 51.97 110 LEU A N 1
ATOM 848 C CA . LEU A 1 110 ? -38.511 -2.475 3.836 1.00 51.97 110 LEU A CA 1
ATOM 849 C C . LEU A 1 110 ? -37.084 -2.681 4.342 1.00 51.97 110 LEU A C 1
ATOM 851 O O . LEU A 1 110 ? -36.613 -2.022 5.261 1.00 51.97 110 LEU A O 1
ATOM 855 N N . GLU A 1 111 ? -36.536 -3.848 4.033 1.00 48.44 111 GLU A N 1
ATOM 856 C CA . GLU A 1 111 ? -35.551 -3.975 2.956 1.00 48.44 111 GLU A CA 1
ATOM 857 C C . GLU A 1 111 ? -34.251 -3.249 3.294 1.00 48.44 111 GLU A C 1
ATOM 859 O O . GLU A 1 111 ? -33.892 -2.198 2.777 1.00 48.44 111 GLU A O 1
ATOM 864 N N . ARG A 1 112 ? -33.474 -3.922 4.144 1.00 43.00 112 ARG A N 1
ATOM 865 C CA . ARG A 1 112 ? -32.032 -3.929 3.954 1.00 43.00 112 ARG A CA 1
ATOM 866 C C . ARG A 1 112 ? -31.740 -4.622 2.625 1.00 43.00 112 ARG A C 1
ATOM 868 O O . ARG A 1 112 ? -31.910 -5.837 2.528 1.00 43.00 112 ARG A O 1
ATOM 875 N N . ARG A 1 113 ? -31.174 -3.891 1.667 1.00 44.38 113 ARG A N 1
ATOM 876 C CA . ARG A 1 113 ? -30.141 -4.459 0.799 1.00 44.38 113 ARG A CA 1
ATOM 877 C C . ARG A 1 113 ? -29.075 -3.416 0.442 1.00 44.38 113 ARG A C 1
ATOM 879 O O . ARG A 1 113 ? -29.412 -2.381 -0.119 1.00 44.38 113 ARG A O 1
ATOM 886 N N . PRO A 1 114 ? -27.796 -3.694 0.752 1.00 50.88 114 PRO A N 1
ATOM 887 C CA . PRO A 1 114 ? -26.656 -2.896 0.332 1.00 50.88 114 PRO A CA 1
ATOM 888 C C . PRO A 1 114 ? -26.086 -3.461 -0.974 1.00 50.88 114 PRO A C 1
ATOM 890 O O . PRO A 1 114 ? -25.725 -4.634 -1.027 1.00 50.88 114 PRO A O 1
ATOM 893 N N . ARG A 1 115 ? -25.989 -2.640 -2.018 1.00 44.72 115 ARG A N 1
ATOM 894 C CA . ARG A 1 115 ? -25.160 -2.828 -3.224 1.00 44.72 115 ARG A CA 1
ATOM 895 C C . ARG A 1 115 ? -24.978 -1.415 -3.787 1.00 44.72 115 ARG A C 1
ATOM 897 O O . ARG A 1 115 ? -25.964 -0.713 -3.919 1.00 44.72 115 ARG A O 1
ATOM 904 N N . GLY A 1 116 ? -23.799 -0.879 -4.044 1.00 37.28 116 GLY A N 1
ATOM 905 C CA . GLY A 1 116 ? -22.564 -1.509 -4.467 1.00 37.28 116 GLY A CA 1
ATOM 906 C C . GLY A 1 116 ? -22.089 -0.705 -5.673 1.00 37.28 116 GLY A C 1
ATOM 907 O O . GLY A 1 116 ? -22.801 -0.642 -6.668 1.00 37.28 116 GLY A O 1
ATOM 908 N N . GLY A 1 117 ? -20.903 -0.107 -5.553 1.00 50.84 117 GLY A N 1
ATOM 909 C CA . GLY A 1 117 ? -20.223 0.620 -6.622 1.00 50.84 117 GLY A CA 1
ATOM 910 C C . GLY A 1 117 ? -20.747 2.039 -6.804 1.00 50.84 117 GLY A C 1
ATOM 911 O O . GLY A 1 117 ? -21.943 2.222 -6.937 1.00 50.84 117 GLY A O 1
ATOM 912 N N . TRP A 1 118 ? -19.839 3.016 -6.772 1.00 54.94 118 TRP A N 1
ATOM 913 C CA . TRP A 1 118 ? -19.885 4.276 -7.540 1.00 54.94 118 TRP A CA 1
ATOM 914 C C . TRP A 1 118 ? -18.704 5.213 -7.226 1.00 54.94 118 TRP A C 1
ATOM 916 O O . TRP A 1 118 ? -18.666 6.330 -7.726 1.00 54.94 118 TRP A O 1
ATOM 926 N N . LEU A 1 119 ? -17.669 4.767 -6.502 1.00 47.56 119 LEU A N 1
ATOM 927 C CA . LEU A 1 119 ? -16.402 5.509 -6.422 1.00 47.56 119 LEU A CA 1
ATOM 928 C C . LEU A 1 119 ? -15.528 5.217 -7.649 1.00 47.56 119 LEU A C 1
ATOM 930 O O . L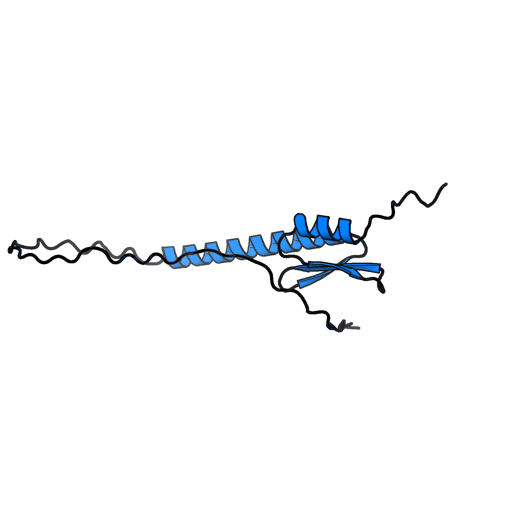EU A 1 119 ? -14.450 4.635 -7.572 1.00 47.56 119 LEU A O 1
ATOM 934 N N . ARG A 1 120 ? -16.047 5.621 -8.811 1.00 49.78 120 ARG A N 1
ATOM 935 C CA . ARG A 1 120 ? -15.232 6.023 -9.953 1.00 49.78 120 ARG A CA 1
ATOM 936 C C . ARG A 1 120 ? -14.980 7.520 -9.812 1.00 49.78 120 ARG A C 1
ATOM 938 O O . ARG A 1 120 ? -15.922 8.268 -9.583 1.00 49.78 120 ARG A O 1
ATOM 945 N N . ARG A 1 121 ? -13.733 7.906 -10.092 1.00 52.38 121 ARG A N 1
ATOM 946 C CA . ARG A 1 121 ? -13.206 9.276 -10.209 1.00 52.38 121 ARG A CA 1
ATOM 947 C C . ARG A 1 121 ? -12.928 9.959 -8.877 1.00 52.38 121 ARG A C 1
ATOM 949 O O . ARG A 1 121 ? -13.826 10.560 -8.316 1.00 52.38 121 ARG A O 1
ATOM 956 N N . LEU A 1 122 ? -11.657 9.957 -8.485 1.00 50.16 122 LEU A N 1
ATOM 957 C CA . LEU A 1 122 ? -10.889 11.191 -8.300 1.00 50.16 122 LEU A CA 1
ATOM 958 C C . LEU A 1 122 ? -9.420 10.891 -8.656 1.00 50.16 122 LEU A C 1
ATOM 960 O O . LEU A 1 122 ? -8.662 10.383 -7.838 1.00 50.16 122 LEU A O 1
ATOM 964 N N . LEU A 1 123 ? -9.050 11.169 -9.912 1.00 56.84 123 LEU A N 1
ATOM 965 C CA . LEU A 1 123 ? -7.702 11.648 -10.219 1.00 56.84 123 LEU A CA 1
ATOM 966 C C . LEU A 1 123 ? -7.657 13.104 -9.750 1.00 56.84 123 LEU A C 1
ATOM 968 O O . LEU A 1 123 ? -8.564 13.866 -10.086 1.00 56.84 123 LEU A O 1
ATOM 972 N N . GLY A 1 124 ? -6.613 13.495 -9.028 1.00 33.03 124 GLY A N 1
ATOM 973 C CA . GLY A 1 124 ? -6.372 14.905 -8.748 1.00 33.03 124 GLY A CA 1
ATOM 974 C C . GLY A 1 124 ? -5.465 15.133 -7.552 1.00 33.03 124 GLY A C 1
ATOM 975 O O . GLY A 1 124 ? -5.964 15.271 -6.448 1.00 33.03 124 GLY A O 1
ATOM 976 N N . SER A 1 125 ? -4.159 15.189 -7.827 1.00 42.03 125 SER A N 1
ATOM 977 C CA . SER A 1 125 ? -3.141 15.998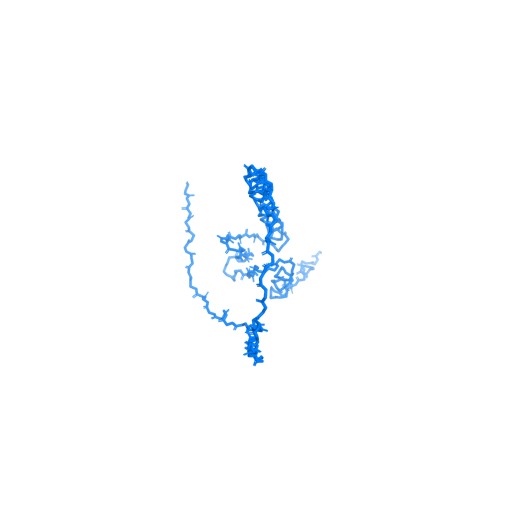 -7.141 1.00 42.03 125 SER A CA 1
ATOM 978 C C . SER A 1 125 ? -3.118 15.980 -5.606 1.00 42.03 125 SER A C 1
ATOM 980 O O . SER A 1 125 ? -3.912 16.655 -4.957 1.00 42.03 125 SER A O 1
ATOM 982 N N . PHE A 1 126 ? -2.107 15.329 -5.026 1.00 40.31 126 PHE A N 1
ATOM 983 C CA . PHE A 1 126 ? -1.596 15.747 -3.722 1.00 40.31 126 PHE A CA 1
ATOM 984 C C . PHE A 1 126 ? -0.100 16.021 -3.823 1.00 40.31 126 PHE A C 1
ATOM 986 O O . PHE A 1 126 ? 0.695 15.153 -4.177 1.00 40.31 126 PHE A O 1
ATOM 993 N N . VAL A 1 127 ? 0.222 17.285 -3.560 1.00 42.94 127 VAL A N 1
ATOM 994 C CA . VAL A 1 127 ? 1.558 17.858 -3.448 1.00 42.94 127 VAL A CA 1
ATOM 995 C C . VAL A 1 127 ? 2.293 17.162 -2.306 1.00 42.94 127 VAL A C 1
ATOM 997 O O . VAL A 1 127 ? 1.797 17.112 -1.181 1.00 42.94 127 VAL A O 1
ATOM 1000 N N . VAL A 1 128 ? 3.474 16.630 -2.614 1.00 39.94 128 VAL A N 1
ATOM 1001 C CA . VAL A 1 128 ? 4.475 16.227 -1.627 1.00 39.94 128 VAL A CA 1
ATOM 1002 C C . VAL A 1 128 ? 4.935 17.496 -0.914 1.00 39.94 128 VAL A C 1
ATOM 1004 O O . VAL A 1 128 ? 5.499 18.389 -1.541 1.00 39.94 128 VAL A O 1
ATOM 1007 N N . VAL A 1 129 ? 4.653 17.597 0.384 1.00 41.97 129 VAL A N 1
ATOM 1008 C CA . VAL A 1 129 ? 5.362 18.533 1.260 1.00 41.97 129 VAL A CA 1
ATOM 1009 C C . VAL A 1 129 ? 6.660 17.835 1.645 1.00 41.97 129 VAL A C 1
ATOM 1011 O O . VAL A 1 129 ? 6.668 16.945 2.493 1.00 41.97 129 VAL A O 1
ATOM 1014 N N . GLU A 1 130 ? 7.723 18.192 0.936 1.00 44.56 130 GLU A N 1
ATOM 1015 C CA . GLU A 1 130 ? 9.105 17.950 1.336 1.00 44.56 130 GLU A CA 1
ATOM 1016 C C . GLU A 1 130 ? 9.412 18.940 2.473 1.00 44.56 130 GLU A C 1
ATOM 1018 O O . GLU A 1 130 ? 9.344 20.151 2.263 1.00 44.56 130 GLU A O 1
ATOM 1023 N N . GLU A 1 131 ? 9.675 18.450 3.686 1.00 45.47 131 GLU A N 1
ATOM 1024 C CA . GLU A 1 131 ? 10.376 19.250 4.698 1.00 45.47 131 GLU A CA 1
ATOM 1025 C C . GLU A 1 131 ? 11.872 18.951 4.581 1.00 45.47 131 GLU A C 1
ATOM 1027 O O . GLU A 1 131 ? 12.280 17.786 4.594 1.00 45.47 131 GLU A O 1
ATOM 1032 N N . LEU A 1 132 ? 12.624 20.041 4.407 1.00 44.97 132 LEU A N 1
ATOM 1033 C CA . LEU A 1 132 ? 14.083 20.161 4.360 1.00 44.97 132 LEU A CA 1
ATOM 1034 C C . LEU A 1 132 ? 14.761 19.737 5.669 1.00 44.97 132 LEU A C 1
ATOM 1036 O O . LEU A 1 132 ? 14.187 20.004 6.749 1.00 44.97 132 LEU A O 1
#